Protein AF-A0A6G1E036-F1 (afdb_monomer_lite)

Radius of gyration: 40.84 Å; chains: 1; bounding box: 94×34×131 Å

Foldseek 3Di:
DVVVVVVVVVVVVVVVVVVVVVVVVVVVVVVVVVVVVVVVVVVVVVVVVVVVVVVVVVVVVVVVVVVVVVVVVVVVVVVVVVPPDDPPDDDDDDDDDDDDDDDDDDDDDDDPPPDPPPPDDDDDDDDDDDDDDPPPPDPDPDPPDDPDPPDDQDPVNVVVVVVVVVVVVVD

Organism: NCBI:txid110450

Sequence (171 aa):
MNERIEEQARAAALAAAAQQKKNETQAEVEKLKEQLNIQAAERESDKSKILQLEQQLENTREELRREFLSLMAQQKEASAQTVVETPMAMNNNVYDEPTAVNTPSLGEHVQQNLTESVLSTQNSQQSGRFTRSTANKSLFPNDKGNNAPGKFISTHTLRNNAASKKREMRN

pLDDT: mean 71.01, std 24.81, range [31.41, 98.62]

Secondary structure (DSSP, 8-state):
-HHHHHHHHHHHHHHHHHHHHHHHHHHHHHHHHHHHHHHHHHHHHHHHHHHHHHHHHHHHHHHHHHHHHHHHHHHHHHHHHTTS------------------------------------------------------SS---SS-----PPPPHHHHHHHHHHHHHHTT-

Structure (mmCIF, N/CA/C/O backbone):
data_AF-A0A6G1E036-F1
#
_entry.id   AF-A0A6G1E036-F1
#
loop_
_atom_site.group_PDB
_atom_site.id
_atom_site.type_symbol
_atom_site.label_atom_id
_atom_site.label_alt_id
_atom_site.label_comp_id
_atom_site.label_asym_id
_atom_site.label_entity_id
_atom_site.label_seq_id
_atom_site.pdbx_PDB_ins_code
_atom_site.Cartn_x
_atom_site.Cartn_y
_atom_site.Cartn_z
_atom_site.occupancy
_atom_site.B_iso_or_equiv
_atom_site.auth_seq_id
_atom_site.auth_comp_id
_atom_site.auth_asym_id
_atom_site.auth_atom_id
_atom_site.pdbx_PDB_model_num
ATOM 1 N N . MET A 1 1 ? 33.698 1.154 -51.771 1.00 62.69 1 MET A N 1
ATOM 2 C CA . MET A 1 1 ? 34.287 0.699 -50.487 1.00 62.69 1 MET A CA 1
ATOM 3 C C . MET A 1 1 ? 33.736 1.483 -49.293 1.00 62.69 1 MET A C 1
ATOM 5 O O . MET A 1 1 ? 33.492 0.856 -48.274 1.00 62.69 1 MET A O 1
ATOM 9 N N . ASN A 1 2 ? 33.458 2.789 -49.423 1.00 77.75 2 ASN A N 1
ATOM 10 C CA . ASN A 1 2 ? 32.968 3.631 -48.315 1.00 77.75 2 ASN A CA 1
ATOM 11 C C . ASN A 1 2 ? 31.544 3.312 -47.820 1.00 77.75 2 ASN A C 1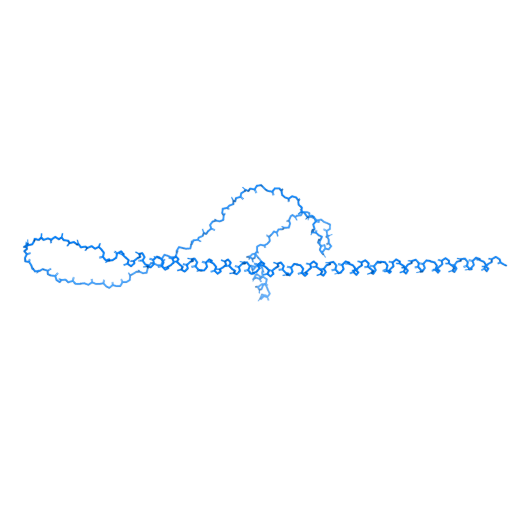
ATOM 13 O O . ASN A 1 2 ? 31.351 3.221 -46.614 1.00 77.75 2 ASN A O 1
ATOM 17 N N . GLU A 1 3 ? 30.573 3.053 -48.704 1.00 83.88 3 GLU A N 1
ATOM 18 C CA . GLU A 1 3 ? 29.178 2.781 -48.288 1.00 83.88 3 GLU A CA 1
ATOM 19 C C . GLU A 1 3 ? 29.052 1.594 -47.325 1.00 83.88 3 GLU A C 1
ATOM 21 O O . GLU A 1 3 ? 28.327 1.657 -46.338 1.00 83.88 3 GLU A O 1
ATOM 26 N N . ARG A 1 4 ? 29.827 0.528 -47.558 1.00 85.25 4 ARG A N 1
ATOM 27 C CA . ARG A 1 4 ? 29.801 -0.681 -46.721 1.00 85.25 4 ARG A CA 1
ATOM 28 C C . ARG A 1 4 ? 30.297 -0.415 -45.296 1.00 85.25 4 ARG A C 1
ATOM 30 O O . ARG A 1 4 ? 29.829 -1.050 -44.357 1.00 85.25 4 ARG A O 1
ATOM 37 N N . ILE A 1 5 ? 31.239 0.516 -45.143 1.00 89.38 5 ILE A N 1
ATOM 38 C CA . ILE A 1 5 ? 31.788 0.923 -43.844 1.00 89.38 5 ILE A CA 1
ATOM 39 C C . ILE A 1 5 ? 30.778 1.814 -43.111 1.00 89.38 5 ILE A C 1
ATOM 41 O O . ILE A 1 5 ? 30.543 1.624 -41.919 1.00 89.38 5 ILE A O 1
ATOM 45 N N . GLU A 1 6 ? 30.136 2.745 -43.819 1.00 87.44 6 GLU A N 1
ATOM 46 C CA . GLU A 1 6 ? 29.095 3.603 -43.245 1.00 87.44 6 GLU A CA 1
ATOM 47 C C . GLU A 1 6 ? 27.866 2.803 -42.795 1.00 87.44 6 GLU A C 1
ATOM 49 O O . GLU A 1 6 ? 27.329 3.039 -41.710 1.00 87.44 6 GLU A O 1
ATOM 54 N N . GLU A 1 7 ? 27.439 1.819 -43.584 1.00 89.94 7 GLU A N 1
ATOM 55 C CA . GLU A 1 7 ? 26.315 0.949 -43.240 1.00 89.94 7 GLU A CA 1
ATOM 56 C C . GLU A 1 7 ? 26.632 0.051 -42.035 1.00 89.94 7 GLU A C 1
ATOM 58 O O . GLU A 1 7 ? 25.815 -0.074 -41.120 1.00 89.94 7 GLU A O 1
ATOM 63 N N . GLN A 1 8 ? 27.857 -0.482 -41.957 1.00 91.00 8 GLN A N 1
ATOM 64 C CA . GLN A 1 8 ? 28.325 -1.230 -40.790 1.00 91.00 8 GLN A CA 1
ATOM 65 C C . GLN A 1 8 ? 28.363 -0.356 -39.525 1.00 91.00 8 GLN A C 1
ATOM 67 O O . GLN A 1 8 ? 27.952 -0.809 -38.454 1.00 91.00 8 GLN A O 1
ATOM 72 N N . ALA A 1 9 ? 28.800 0.903 -39.636 1.00 92.25 9 ALA A N 1
ATOM 73 C CA . ALA A 1 9 ? 28.814 1.840 -38.515 1.00 92.25 9 ALA A CA 1
ATOM 74 C C . ALA A 1 9 ? 27.394 2.166 -38.016 1.00 92.25 9 ALA A C 1
ATOM 76 O O . ALA A 1 9 ? 27.151 2.184 -36.807 1.00 92.25 9 ALA A O 1
ATOM 77 N N . ARG A 1 10 ? 26.428 2.357 -38.927 1.00 92.94 10 ARG A N 1
ATOM 78 C CA . ARG A 1 10 ? 25.015 2.574 -38.564 1.00 92.94 10 ARG A CA 1
ATOM 79 C C . ARG A 1 10 ? 24.396 1.347 -37.896 1.00 92.94 10 ARG A C 1
ATOM 81 O O . ARG A 1 10 ? 23.713 1.494 -36.884 1.00 92.94 10 ARG A O 1
ATOM 88 N N . ALA A 1 11 ? 24.658 0.148 -38.417 1.00 94.12 11 ALA A N 1
ATOM 89 C CA . ALA A 1 11 ? 24.176 -1.096 -37.819 1.00 94.12 11 ALA A CA 1
ATOM 90 C C . ALA A 1 11 ? 24.742 -1.304 -36.402 1.00 94.12 11 ALA A C 1
ATOM 92 O O . ALA A 1 11 ? 23.999 -1.656 -35.485 1.00 94.12 11 ALA A O 1
ATOM 93 N N . ALA A 1 12 ? 26.033 -1.017 -36.199 1.00 94.75 12 ALA A N 1
ATOM 94 C CA . ALA A 1 12 ? 26.668 -1.082 -34.885 1.00 94.75 12 ALA A CA 1
ATOM 95 C C . ALA A 1 12 ? 26.063 -0.067 -33.898 1.00 94.75 12 ALA A C 1
ATOM 97 O O . ALA A 1 12 ? 25.777 -0.423 -32.755 1.00 94.75 12 ALA A O 1
ATOM 98 N N . ALA A 1 13 ? 25.801 1.167 -34.342 1.00 94.88 13 ALA A N 1
ATOM 99 C CA . ALA A 1 13 ? 25.154 2.186 -33.515 1.00 94.88 13 ALA A CA 1
ATOM 100 C C . ALA A 1 13 ? 23.727 1.783 -33.106 1.00 94.88 13 ALA A C 1
ATOM 102 O O . ALA A 1 13 ? 23.348 1.943 -31.946 1.00 94.88 13 ALA A O 1
ATOM 103 N N . LEU A 1 14 ? 22.948 1.202 -34.026 1.00 96.25 14 LEU A N 1
ATOM 104 C CA . LEU A 1 14 ?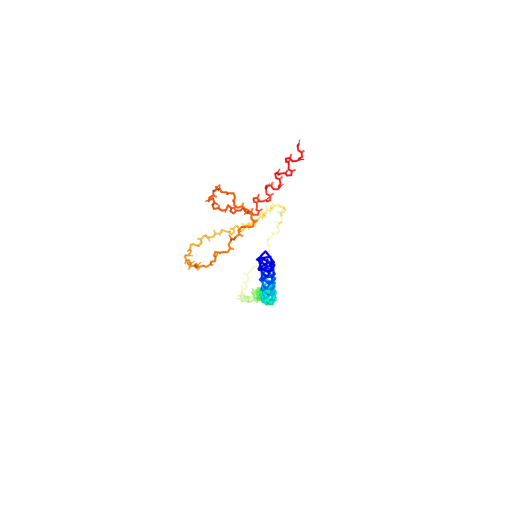 21.601 0.713 -33.729 1.00 96.25 14 LEU A CA 1
ATOM 105 C C . LEU A 1 14 ? 21.624 -0.450 -32.725 1.00 96.25 14 LEU A C 1
ATOM 107 O O . LEU A 1 14 ? 20.826 -0.469 -31.788 1.00 96.25 14 LEU A O 1
ATOM 111 N N . ALA A 1 15 ? 22.553 -1.396 -32.887 1.00 96.31 15 ALA A N 1
ATOM 112 C CA . ALA A 1 15 ? 22.726 -2.507 -31.954 1.00 96.31 15 ALA A CA 1
ATOM 113 C C . ALA A 1 15 ? 23.146 -2.020 -30.556 1.00 96.31 15 ALA A C 1
ATOM 115 O O . ALA A 1 15 ? 22.603 -2.487 -29.554 1.00 96.31 15 ALA A O 1
ATOM 116 N N . ALA A 1 16 ? 24.054 -1.042 -30.482 1.00 96.25 16 ALA A N 1
ATOM 117 C CA . ALA A 1 16 ? 24.461 -0.424 -29.224 1.00 96.25 16 ALA A CA 1
ATOM 118 C C . ALA A 1 16 ? 23.287 0.291 -28.535 1.00 96.25 16 ALA A C 1
ATOM 120 O O . ALA A 1 16 ? 23.066 0.082 -27.343 1.00 96.25 16 ALA A O 1
ATOM 121 N N . ALA A 1 17 ? 22.484 1.057 -29.281 1.00 96.19 17 ALA A N 1
ATOM 122 C CA . ALA A 1 17 ? 21.293 1.720 -28.749 1.00 96.19 17 ALA A CA 1
ATOM 123 C C . ALA A 1 17 ? 20.242 0.713 -28.243 1.00 96.19 17 ALA A C 1
ATOM 125 O O . ALA A 1 17 ? 19.658 0.901 -27.175 1.00 96.19 17 ALA A O 1
ATOM 126 N N . ALA A 1 18 ? 20.027 -0.389 -28.968 1.00 96.44 18 ALA A N 1
ATOM 127 C CA . ALA A 1 18 ? 19.127 -1.457 -28.536 1.00 96.44 18 ALA A CA 1
ATOM 128 C C . ALA A 1 18 ? 19.623 -2.141 -27.251 1.00 96.44 18 ALA A C 1
ATOM 130 O O . ALA A 1 18 ? 18.835 -2.387 -26.335 1.00 96.44 18 ALA A O 1
ATOM 131 N N . GLN A 1 19 ? 20.929 -2.406 -27.156 1.00 96.81 19 GLN A N 1
ATOM 132 C CA . GLN A 1 19 ? 21.539 -2.996 -25.967 1.00 96.81 19 GLN A CA 1
ATOM 133 C C . GLN A 1 19 ? 21.478 -2.047 -24.764 1.00 96.81 19 GLN A C 1
ATOM 135 O O . GLN A 1 19 ? 21.167 -2.485 -23.657 1.00 96.81 19 GLN A O 1
ATOM 140 N N . GLN A 1 20 ? 21.711 -0.750 -24.973 1.00 97.00 20 GLN A N 1
ATOM 141 C CA . GLN A 1 20 ? 21.561 0.263 -23.932 1.00 97.00 20 GLN A CA 1
ATOM 142 C C . GLN A 1 20 ? 20.125 0.291 -23.404 1.00 97.00 20 GLN A C 1
ATOM 144 O O . GLN A 1 20 ? 19.917 0.148 -22.201 1.00 97.00 20 GLN A O 1
ATOM 149 N N . LYS A 1 21 ? 19.132 0.375 -24.298 1.00 97.19 21 LYS A N 1
ATOM 150 C CA . LYS A 1 21 ? 17.716 0.367 -23.911 1.00 97.19 21 LYS A CA 1
ATOM 151 C C . LYS A 1 21 ? 17.346 -0.895 -23.131 1.00 97.19 21 LYS A C 1
ATOM 153 O O . LYS A 1 21 ? 16.615 -0.822 -22.147 1.00 97.19 21 LYS A O 1
ATOM 158 N N . LYS A 1 22 ? 17.865 -2.057 -23.539 1.00 97.19 22 LYS A N 1
ATOM 159 C CA . LYS A 1 22 ? 17.668 -3.317 -22.812 1.00 97.19 22 LYS A CA 1
ATOM 160 C C . LYS A 1 22 ? 18.229 -3.232 -21.390 1.00 97.19 22 LYS A C 1
ATOM 162 O O . LYS A 1 22 ? 17.525 -3.587 -20.447 1.00 97.19 22 LYS A O 1
ATOM 167 N N . ASN A 1 23 ? 19.451 -2.734 -21.225 1.00 97.75 23 ASN A N 1
ATOM 168 C CA . ASN A 1 23 ? 20.072 -2.581 -19.909 1.00 97.75 23 ASN A CA 1
ATOM 169 C C . ASN A 1 23 ? 19.288 -1.604 -19.017 1.00 97.75 23 ASN A C 1
ATOM 171 O O . ASN A 1 23 ? 19.065 -1.896 -17.846 1.00 97.75 23 ASN A O 1
ATOM 175 N N . GLU A 1 24 ? 18.819 -0.487 -19.574 1.00 97.75 24 GLU A N 1
ATOM 176 C CA . GLU A 1 24 ? 17.983 0.486 -18.859 1.00 97.75 24 GLU A CA 1
ATOM 177 C C . GLU A 1 24 ? 16.665 -0.144 -18.394 1.00 97.75 24 GLU A C 1
ATOM 179 O O . GLU A 1 24 ? 16.312 -0.047 -17.220 1.00 97.75 24 GLU A O 1
ATOM 184 N N . THR A 1 25 ? 15.975 -0.871 -19.281 1.00 97.56 25 THR A N 1
ATOM 185 C CA . THR A 1 25 ? 14.728 -1.563 -18.918 1.00 97.56 25 THR A CA 1
ATOM 186 C C . THR A 1 25 ? 14.951 -2.642 -17.858 1.00 97.56 25 THR A C 1
ATOM 188 O O . THR A 1 25 ? 14.125 -2.806 -16.963 1.00 97.56 25 THR A O 1
ATOM 191 N N . GLN A 1 26 ? 16.083 -3.350 -17.908 1.00 97.88 26 GLN A N 1
ATOM 192 C CA . GLN A 1 26 ? 16.443 -4.350 -16.905 1.00 97.88 26 GLN A CA 1
ATOM 193 C C . GLN A 1 26 ? 16.682 -3.701 -15.535 1.00 97.88 26 GLN A C 1
ATOM 195 O O . GLN A 1 26 ? 16.157 -4.183 -14.531 1.00 97.88 26 GLN A O 1
ATOM 200 N N . ALA A 1 27 ? 17.408 -2.581 -15.498 1.00 98.06 27 ALA A N 1
ATOM 201 C CA . ALA A 1 27 ? 17.650 -1.831 -14.269 1.00 98.06 27 ALA A CA 1
ATOM 202 C C . ALA A 1 27 ? 16.346 -1.282 -13.660 1.00 98.06 27 ALA A C 1
ATOM 204 O O . ALA A 1 27 ? 16.161 -1.317 -12.443 1.00 98.06 27 ALA A O 1
ATOM 205 N N . GLU A 1 28 ? 15.406 -0.814 -14.488 1.00 98.12 28 GLU A N 1
ATOM 206 C CA . GLU A 1 28 ? 14.095 -0.359 -14.015 1.00 98.12 28 GLU A CA 1
ATOM 207 C C . GLU A 1 28 ? 13.266 -1.507 -13.422 1.00 98.12 28 GLU A C 1
ATOM 209 O O . GLU A 1 28 ? 12.671 -1.352 -12.355 1.00 98.12 28 GLU A O 1
ATOM 214 N N . VAL A 1 29 ? 13.277 -2.684 -14.055 1.00 98.31 29 VAL A N 1
ATOM 215 C CA . VAL A 1 29 ? 12.609 -3.883 -13.523 1.00 98.31 29 VAL A CA 1
ATOM 216 C C . VAL A 1 29 ? 13.193 -4.290 -12.171 1.00 98.31 29 VAL A C 1
ATOM 218 O O . VAL A 1 29 ? 12.440 -4.632 -11.258 1.00 98.31 29 VAL A O 1
ATOM 221 N N . GLU A 1 30 ? 14.514 -4.252 -12.014 1.00 98.25 30 GLU A N 1
ATOM 222 C CA . GLU A 1 30 ? 15.173 -4.566 -10.741 1.00 98.25 30 GLU A CA 1
ATOM 223 C C . GLU A 1 30 ? 14.800 -3.561 -9.648 1.00 98.25 30 GLU A C 1
ATOM 225 O O . GLU A 1 30 ? 14.401 -3.964 -8.553 1.00 98.25 30 GLU A O 1
ATOM 230 N N . LYS A 1 31 ? 14.790 -2.267 -9.975 1.00 98.50 31 LYS A N 1
ATOM 231 C CA . LYS A 1 31 ? 14.341 -1.211 -9.063 1.00 98.50 31 LYS A CA 1
ATOM 232 C C . LYS A 1 31 ? 12.882 -1.390 -8.633 1.00 98.50 31 LYS A C 1
ATOM 234 O O . LYS A 1 31 ? 12.559 -1.218 -7.459 1.00 98.50 31 LYS A O 1
ATOM 239 N N . LEU A 1 32 ? 11.986 -1.734 -9.560 1.00 98.44 32 LEU A N 1
ATOM 240 C CA . LEU A 1 32 ? 10.574 -1.974 -9.243 1.00 98.44 32 LEU A CA 1
ATOM 241 C C . LEU A 1 32 ? 10.390 -3.207 -8.350 1.00 98.44 32 LEU A C 1
ATOM 243 O O . LEU A 1 32 ? 9.562 -3.182 -7.440 1.00 98.44 32 LEU A O 1
ATOM 247 N N . LYS A 1 33 ? 11.177 -4.268 -8.563 1.00 98.31 33 LYS A N 1
ATOM 248 C CA . LYS A 1 33 ? 11.181 -5.447 -7.682 1.00 98.31 33 LYS A CA 1
ATOM 249 C C . LYS A 1 33 ? 11.630 -5.095 -6.267 1.00 98.31 33 LYS A C 1
ATOM 251 O O . LYS A 1 33 ? 11.002 -5.537 -5.309 1.00 98.31 33 LYS A O 1
ATOM 256 N N . GLU A 1 34 ? 12.678 -4.287 -6.131 1.00 98.19 34 GLU A N 1
ATOM 257 C CA . GLU A 1 34 ? 13.150 -3.822 -4.826 1.00 98.19 34 GLU A CA 1
ATOM 258 C C . GLU A 1 34 ? 12.080 -2.991 -4.106 1.00 98.19 34 GLU A C 1
ATOM 260 O O . GLU A 1 34 ? 11.756 -3.272 -2.953 1.00 98.19 34 GLU A O 1
ATOM 265 N N . GLN A 1 35 ? 11.449 -2.039 -4.802 1.00 98.25 35 GLN A N 1
ATOM 266 C CA . GLN A 1 35 ? 10.349 -1.248 -4.240 1.00 98.25 35 GLN A CA 1
ATOM 267 C C . GLN A 1 35 ? 9.176 -2.119 -3.782 1.00 98.25 35 GLN A C 1
ATOM 269 O O . GLN A 1 35 ? 8.618 -1.885 -2.709 1.00 98.25 35 GLN A O 1
ATOM 274 N N . LEU A 1 36 ? 8.810 -3.135 -4.569 1.00 98.25 36 LEU A N 1
ATOM 275 C CA . LEU A 1 36 ? 7.739 -4.057 -4.206 1.00 98.25 36 LEU A CA 1
ATOM 276 C C . LEU A 1 36 ? 8.086 -4.856 -2.943 1.00 98.25 36 LEU A C 1
ATOM 278 O O . LEU A 1 36 ? 7.229 -5.023 -2.076 1.00 98.25 36 LEU A O 1
ATOM 282 N N . ASN A 1 37 ? 9.335 -5.307 -2.817 1.00 98.19 37 ASN A N 1
ATOM 283 C CA . ASN A 1 37 ? 9.808 -6.025 -1.635 1.00 98.19 37 ASN A CA 1
ATOM 284 C C . ASN A 1 37 ? 9.808 -5.13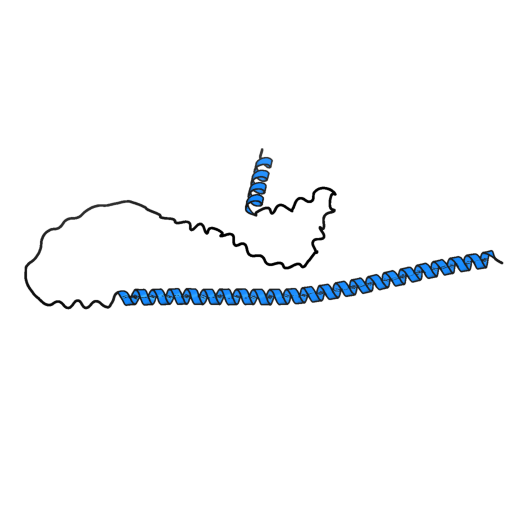9 -0.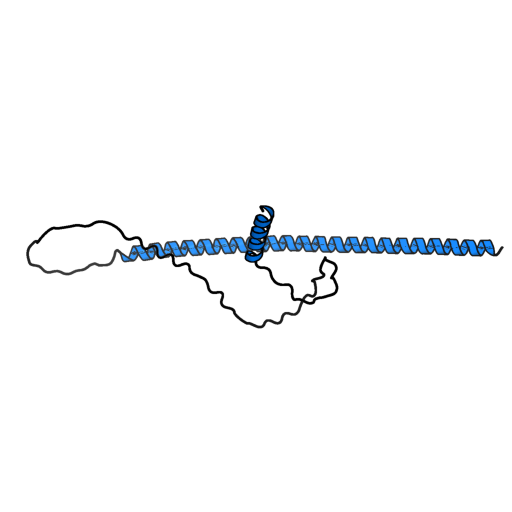385 1.00 98.19 37 ASN A C 1
ATOM 286 O O . ASN A 1 37 ? 9.330 -5.577 0.660 1.00 98.19 37 ASN A O 1
ATOM 290 N N . ILE A 1 38 ? 10.283 -3.894 -0.492 1.00 98.06 38 ILE A N 1
ATOM 291 C CA . ILE A 1 38 ? 10.244 -2.926 0.615 1.00 98.06 38 ILE A CA 1
ATOM 292 C C . ILE A 1 38 ? 8.795 -2.700 1.052 1.00 98.06 38 ILE A C 1
ATOM 294 O O . ILE A 1 38 ? 8.473 -2.849 2.228 1.00 98.06 38 ILE A O 1
ATOM 298 N N . GLN A 1 39 ? 7.893 -2.443 0.101 1.00 98.06 39 GLN A N 1
ATOM 299 C CA . GLN A 1 39 ? 6.482 -2.221 0.409 1.00 98.06 39 GLN A CA 1
ATOM 300 C C . GLN A 1 39 ? 5.815 -3.460 1.031 1.00 98.06 39 GLN A C 1
ATOM 302 O O . GLN A 1 39 ? 4.935 -3.334 1.881 1.00 98.06 39 GLN A O 1
ATOM 307 N N . ALA A 1 40 ? 6.198 -4.668 0.612 1.00 98.00 40 ALA A N 1
ATOM 308 C CA . ALA A 1 40 ? 5.701 -5.900 1.216 1.00 98.00 40 ALA A CA 1
ATOM 309 C C . ALA A 1 40 ? 6.166 -6.047 2.674 1.00 98.00 40 ALA A C 1
ATOM 311 O O . ALA A 1 40 ? 5.352 -6.389 3.531 1.00 98.00 40 ALA A O 1
ATOM 312 N N . ALA A 1 41 ? 7.434 -5.738 2.961 1.00 97.56 41 ALA A N 1
ATOM 313 C CA . ALA A 1 41 ? 7.980 -5.768 4.316 1.00 97.56 41 ALA A CA 1
ATOM 314 C C . ALA A 1 41 ? 7.319 -4.724 5.233 1.00 97.56 41 ALA A C 1
ATOM 316 O O . ALA A 1 41 ? 6.936 -5.049 6.356 1.00 97.56 41 ALA A O 1
ATOM 317 N N . GLU A 1 42 ? 7.115 -3.497 4.742 1.00 97.69 42 GLU A N 1
ATOM 318 C CA . GLU A 1 42 ? 6.403 -2.441 5.475 1.00 97.69 42 GLU A CA 1
ATOM 319 C C . GLU A 1 42 ? 4.965 -2.856 5.802 1.00 97.69 42 GLU A C 1
ATOM 321 O O . GLU A 1 42 ? 4.551 -2.780 6.957 1.00 97.69 42 GLU A O 1
ATOM 326 N N . ARG A 1 43 ? 4.222 -3.395 4.822 1.00 97.56 43 ARG A N 1
ATOM 327 C CA . ARG A 1 43 ? 2.857 -3.891 5.063 1.00 97.56 43 ARG A CA 1
ATOM 328 C C . ARG A 1 43 ? 2.812 -4.994 6.115 1.00 97.56 43 ARG A C 1
ATOM 330 O O . ARG A 1 43 ? 1.848 -5.061 6.870 1.00 97.56 43 ARG A O 1
ATOM 337 N N . GLU A 1 44 ? 3.799 -5.883 6.145 1.00 97.69 44 GLU A N 1
ATOM 338 C CA . GLU A 1 44 ? 3.835 -6.961 7.134 1.00 97.69 44 GLU A CA 1
ATOM 339 C C . GLU A 1 44 ? 4.126 -6.427 8.543 1.00 97.69 44 GLU A C 1
ATOM 341 O O . GLU A 1 44 ? 3.457 -6.810 9.505 1.00 97.69 44 GLU A O 1
ATOM 346 N N . SER A 1 45 ? 5.042 -5.462 8.653 1.00 97.94 45 SER A N 1
ATOM 347 C CA . SER A 1 45 ? 5.284 -4.723 9.895 1.00 97.94 45 SER A CA 1
ATOM 348 C C . SER A 1 45 ? 4.017 -4.010 10.385 1.00 97.94 45 SER A C 1
ATOM 350 O O . SER A 1 45 ? 3.653 -4.124 11.558 1.00 97.94 45 SER A O 1
ATOM 352 N N . ASP A 1 46 ? 3.299 -3.330 9.489 1.00 98.19 46 ASP A N 1
ATOM 353 C CA . ASP A 1 46 ? 2.060 -2.623 9.820 1.00 98.19 46 ASP A CA 1
ATOM 354 C C . ASP A 1 46 ? 0.965 -3.578 10.305 1.00 98.19 46 ASP A C 1
ATOM 356 O O . ASP A 1 46 ? 0.319 -3.301 11.316 1.00 98.19 46 ASP A O 1
ATOM 360 N N . LYS A 1 47 ? 0.785 -4.736 9.653 1.00 98.31 47 LYS A N 1
ATOM 361 C CA . LYS A 1 47 ? -0.153 -5.770 10.126 1.00 98.31 47 LYS A CA 1
ATOM 362 C C . LYS A 1 47 ? 0.185 -6.226 11.539 1.00 98.31 47 LYS A C 1
ATOM 364 O O . LYS A 1 47 ? -0.702 -6.285 12.387 1.00 98.31 47 LYS A O 1
ATOM 369 N N . SER A 1 48 ? 1.460 -6.517 11.810 1.00 97.56 48 SER A N 1
ATOM 370 C CA . SER A 1 48 ? 1.889 -6.915 13.152 1.00 97.56 48 SER A CA 1
ATOM 371 C C . SER A 1 48 ? 1.616 -5.813 14.176 1.00 97.56 48 SER A C 1
ATOM 373 O O . SER A 1 48 ? 1.227 -6.111 15.307 1.00 97.56 48 SER A O 1
ATOM 375 N N . LYS A 1 49 ? 1.799 -4.542 13.799 1.00 98.50 49 LYS A N 1
ATOM 376 C CA . LYS A 1 49 ? 1.527 -3.415 14.690 1.00 98.50 49 LYS A CA 1
ATOM 377 C C . LYS A 1 49 ? 0.035 -3.243 14.963 1.00 98.50 49 LYS A C 1
ATOM 379 O O . LYS A 1 49 ? -0.333 -2.980 16.105 1.00 98.50 49 LYS A O 1
A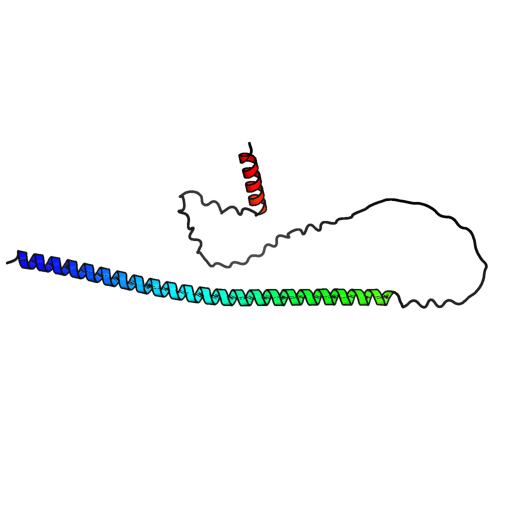TOM 384 N N . ILE A 1 50 ? -0.806 -3.420 13.946 1.00 98.50 50 ILE A N 1
ATOM 385 C CA . ILE A 1 50 ? -2.265 -3.376 14.078 1.00 98.50 50 ILE A CA 1
ATOM 386 C C . ILE A 1 50 ? -2.737 -4.458 15.049 1.00 98.50 50 ILE A C 1
ATOM 388 O O . ILE A 1 50 ? -3.418 -4.127 16.014 1.00 98.50 50 ILE A O 1
ATOM 392 N N . LEU A 1 51 ? -2.290 -5.706 14.878 1.00 98.44 51 LEU A N 1
ATOM 393 C CA . LEU A 1 51 ? -2.648 -6.803 15.786 1.00 98.44 51 LEU A CA 1
ATOM 394 C C . LEU A 1 51 ? -2.244 -6.512 17.239 1.00 98.44 51 LEU A C 1
ATOM 396 O O . LEU A 1 51 ? -3.005 -6.778 18.169 1.00 98.44 51 LEU A O 1
ATOM 400 N N . GLN A 1 52 ? -1.064 -5.920 17.449 1.00 98.44 52 GLN A N 1
ATOM 401 C CA . GLN A 1 52 ? -0.623 -5.517 18.785 1.00 9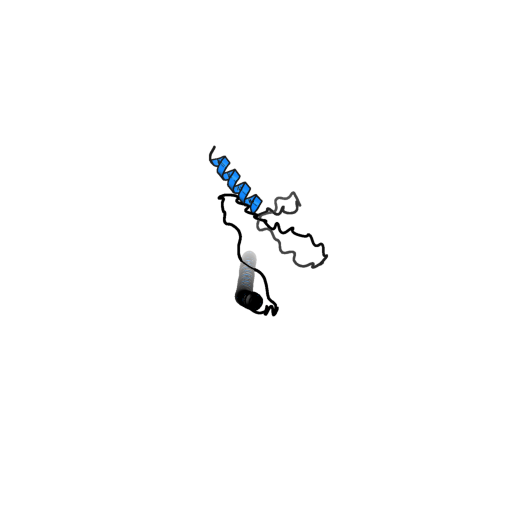8.44 52 GLN A CA 1
ATOM 402 C C . GLN A 1 52 ? -1.544 -4.448 19.393 1.00 98.44 52 GLN A C 1
ATOM 404 O O . GLN A 1 52 ? -1.877 -4.523 20.576 1.00 98.44 52 GLN A O 1
ATOM 409 N N . LEU A 1 53 ? -1.945 -3.447 18.606 1.00 98.56 53 LEU A N 1
ATOM 410 C CA . LEU A 1 53 ? -2.840 -2.382 19.065 1.00 98.56 53 LEU A CA 1
ATOM 411 C C . LEU A 1 53 ? -4.248 -2.909 19.361 1.00 98.56 53 LEU A C 1
ATOM 413 O O . LEU A 1 53 ? -4.833 -2.527 20.369 1.00 98.56 53 LEU A O 1
ATOM 417 N N . GLU A 1 54 ? -4.772 -3.812 18.534 1.00 98.31 54 GLU A N 1
ATOM 418 C CA . GLU A 1 54 ? -6.059 -4.474 18.771 1.00 98.31 54 GLU A CA 1
ATOM 419 C C . GLU A 1 54 ? -6.048 -5.258 20.087 1.00 98.31 54 GLU A C 1
ATOM 421 O O . GLU A 1 54 ? -6.969 -5.129 20.893 1.00 98.31 54 GLU A O 1
ATOM 426 N N . GLN A 1 55 ? -4.970 -5.999 20.359 1.00 98.62 55 GLN A N 1
ATOM 427 C CA . GLN A 1 55 ? -4.817 -6.716 21.622 1.00 98.62 55 GLN A CA 1
ATOM 428 C C . GLN A 1 55 ? -4.742 -5.766 22.825 1.00 98.62 55 GLN A C 1
ATOM 430 O O . GLN A 1 55 ? -5.343 -6.036 23.864 1.00 98.62 55 GLN A O 1
ATOM 435 N N . GLN A 1 56 ? -4.020 -4.649 22.702 1.00 98.56 56 GLN A N 1
ATOM 436 C CA . GLN A 1 56 ? -3.960 -3.639 23.761 1.00 98.56 56 GLN A CA 1
ATOM 437 C C . GLN A 1 56 ? -5.337 -3.036 24.044 1.00 98.56 56 GLN A C 1
ATOM 439 O O . GLN A 1 56 ? -5.717 -2.927 25.207 1.00 98.56 56 GLN A O 1
ATOM 444 N N . LEU A 1 57 ? -6.101 -2.705 23.000 1.00 98.50 57 LEU A N 1
ATOM 445 C CA . LEU A 1 57 ? -7.456 -2.176 23.145 1.00 98.50 57 LEU A CA 1
ATOM 446 C C . LEU A 1 57 ? -8.391 -3.169 23.838 1.00 98.50 57 LEU A C 1
ATOM 448 O O . LEU A 1 57 ? -9.144 -2.767 24.724 1.00 98.50 57 LEU A O 1
ATOM 452 N N . GLU A 1 58 ? -8.328 -4.452 23.479 1.00 98.38 58 GLU A N 1
ATOM 453 C CA . GLU A 1 58 ? -9.165 -5.471 24.119 1.00 98.38 58 GLU A CA 1
ATOM 454 C C . GLU A 1 58 ? -8.780 -5.675 25.591 1.00 98.38 58 GLU A C 1
ATOM 456 O O . GLU A 1 58 ? -9.653 -5.747 26.455 1.00 98.38 58 GLU A O 1
ATOM 461 N N . ASN A 1 59 ? -7.482 -5.657 25.910 1.00 98.44 59 ASN A N 1
ATOM 462 C CA . ASN A 1 59 ? -7.017 -5.723 27.295 1.00 98.44 59 ASN A CA 1
ATOM 463 C C . ASN A 1 59 ? -7.521 -4.533 28.123 1.00 98.44 59 ASN A C 1
ATOM 465 O O . ASN A 1 59 ? -8.073 -4.737 29.203 1.00 98.44 59 ASN A O 1
ATOM 469 N N . THR A 1 60 ? -7.387 -3.305 27.611 1.00 98.25 60 THR A N 1
ATOM 470 C CA . THR A 1 60 ? -7.884 -2.098 28.292 1.00 98.25 60 THR A CA 1
ATOM 471 C C . THR A 1 60 ? -9.402 -2.134 28.463 1.00 98.25 60 THR A C 1
ATOM 473 O O . THR A 1 60 ? -9.923 -1.740 29.505 1.00 98.25 60 THR A O 1
ATOM 476 N N . ARG A 1 61 ? -10.133 -2.641 27.466 1.00 98.44 61 ARG A N 1
ATOM 477 C CA . ARG A 1 61 ? -11.587 -2.804 27.547 1.00 98.44 61 ARG A CA 1
ATOM 478 C C . ARG A 1 61 ? -11.988 -3.783 28.649 1.00 98.44 61 ARG A C 1
ATOM 480 O O . ARG A 1 61 ? -12.924 -3.500 29.396 1.00 98.44 61 ARG A O 1
ATOM 487 N N . GLU A 1 62 ? -11.300 -4.915 28.755 1.00 98.25 62 GLU A N 1
ATOM 488 C CA . GLU A 1 62 ? -11.604 -5.930 29.765 1.00 98.25 62 GLU A CA 1
ATOM 489 C C . GLU A 1 62 ? -11.166 -5.502 31.173 1.00 98.25 62 GLU A C 1
ATOM 491 O O . GLU A 1 62 ? -11.793 -5.871 32.166 1.00 98.25 62 GLU A O 1
ATOM 496 N N . GLU A 1 63 ? -10.112 -4.696 31.284 1.00 98.19 63 GLU A N 1
ATOM 497 C CA . GLU A 1 63 ? -9.718 -4.056 32.540 1.00 98.19 63 GLU A CA 1
ATOM 498 C C . GLU A 1 63 ? -10.787 -3.067 33.016 1.00 98.19 63 GLU A C 1
ATOM 500 O O . GLU A 1 63 ? -11.309 -3.221 34.120 1.00 98.19 63 GLU A O 1
ATOM 505 N N . LEU A 1 64 ? -11.241 -2.161 32.143 1.00 98.44 64 LEU A N 1
ATOM 506 C CA . LEU A 1 64 ? -12.324 -1.226 32.460 1.00 98.44 64 LEU A CA 1
ATOM 507 C C . LEU A 1 64 ? -13.623 -1.954 32.840 1.00 98.44 64 LEU A C 1
ATOM 509 O O . LEU A 1 64 ? -14.334 -1.547 33.760 1.00 98.44 64 LEU A O 1
ATOM 513 N N . ARG A 1 65 ? -13.941 -3.060 32.155 1.00 98.31 65 ARG A N 1
ATOM 514 C CA . ARG A 1 65 ? -15.101 -3.895 32.487 1.00 98.31 65 ARG A CA 1
ATOM 515 C C . ARG A 1 65 ? -14.991 -4.474 33.897 1.00 98.31 65 ARG A C 1
ATOM 517 O O . ARG A 1 65 ? -15.980 -4.468 34.633 1.00 98.31 65 ARG A O 1
ATOM 524 N N . ARG A 1 66 ? -13.812 -4.977 34.269 1.00 98.00 66 ARG A N 1
ATOM 525 C CA . ARG A 1 66 ? -13.543 -5.518 35.607 1.00 98.00 66 ARG A CA 1
ATOM 526 C C . ARG A 1 66 ? -13.628 -4.439 36.680 1.00 98.00 66 ARG A C 1
ATOM 528 O O . ARG A 1 66 ? -14.281 -4.670 37.695 1.00 98.00 66 ARG A O 1
ATOM 535 N N . GLU A 1 67 ? -13.049 -3.266 36.443 1.00 97.62 67 GLU A N 1
ATOM 536 C CA . GLU A 1 67 ? -13.146 -2.125 37.361 1.00 97.62 67 GLU A CA 1
ATOM 537 C C . GLU A 1 67 ? -14.598 -1.699 37.581 1.00 97.62 67 GLU A C 1
ATOM 539 O O . GLU A 1 67 ? -15.037 -1.550 38.721 1.00 97.62 67 GLU A O 1
ATOM 544 N N . PHE A 1 68 ? -15.376 -1.588 36.503 1.00 97.75 68 PHE A N 1
ATOM 545 C CA . PHE A 1 68 ? -16.788 -1.228 36.589 1.00 97.75 68 PHE A CA 1
ATOM 546 C C . PHE A 1 68 ? -17.602 -2.252 37.394 1.00 97.75 68 PHE A C 1
ATOM 548 O O . PHE A 1 68 ? -18.399 -1.883 38.257 1.00 97.75 68 PHE A O 1
ATOM 555 N N . LEU A 1 69 ? -17.386 -3.548 37.151 1.00 97.44 69 LEU A N 1
ATOM 556 C CA . LEU A 1 69 ? -18.041 -4.616 37.914 1.00 97.44 69 LEU A CA 1
ATOM 557 C C . LEU A 1 69 ? -17.647 -4.587 39.397 1.00 97.44 69 LEU A C 1
ATOM 559 O O . LEU A 1 69 ? -18.515 -4.752 40.254 1.00 97.44 69 LEU A O 1
ATOM 563 N N . SER A 1 70 ? -16.368 -4.343 39.697 1.00 96.81 70 SER A N 1
ATOM 564 C CA . SER A 1 70 ? -15.862 -4.204 41.067 1.00 96.81 70 SER A CA 1
ATOM 565 C C . SER A 1 70 ? -16.521 -3.028 41.794 1.00 96.81 70 SER A C 1
ATOM 567 O O . SER A 1 70 ? -17.022 -3.186 42.907 1.00 96.81 70 SER A O 1
ATOM 569 N N . LEU A 1 71 ? -16.628 -1.872 41.131 1.00 96.81 71 LEU A N 1
ATOM 570 C CA . LEU A 1 71 ? -17.290 -0.686 41.677 1.00 96.81 71 LEU A CA 1
ATOM 571 C C . LEU A 1 71 ? -18.774 -0.946 41.983 1.00 96.81 71 LEU A C 1
ATOM 573 O O . LEU A 1 71 ? -19.265 -0.592 43.055 1.00 96.81 71 LEU A O 1
ATOM 577 N N . MET A 1 72 ? -19.484 -1.620 41.074 1.00 94.62 72 MET A N 1
ATOM 578 C CA . MET A 1 72 ? -20.885 -2.004 41.279 1.00 94.62 72 MET A CA 1
ATOM 579 C C . MET A 1 72 ? -21.061 -2.987 42.446 1.00 94.62 72 MET A C 1
ATOM 581 O O . MET A 1 72 ? -22.072 -2.927 43.149 1.00 94.62 72 MET A O 1
ATOM 585 N N . ALA A 1 73 ? -20.107 -3.898 42.655 1.00 94.00 73 ALA A N 1
ATOM 586 C CA . ALA A 1 73 ? -20.121 -4.815 43.792 1.00 94.00 73 ALA A CA 1
ATOM 587 C C . ALA A 1 73 ? -19.904 -4.064 45.117 1.00 94.00 73 ALA A C 1
ATOM 589 O O . ALA A 1 73 ? -20.708 -4.217 46.036 1.00 94.00 73 ALA A O 1
ATOM 590 N N . GLN A 1 74 ? -18.910 -3.171 45.176 1.00 93.06 74 GLN A N 1
ATOM 591 C CA . GLN A 1 74 ? -18.647 -2.335 46.354 1.00 93.06 74 GLN A CA 1
ATOM 592 C C . GLN A 1 74 ? -19.849 -1.455 46.724 1.00 93.06 74 GLN A C 1
ATOM 594 O O . GLN A 1 74 ? -20.213 -1.363 47.895 1.00 93.06 74 GLN A O 1
ATOM 599 N N . GLN A 1 75 ? -20.515 -0.843 45.737 1.00 88.81 75 GLN A N 1
ATOM 600 C CA . GLN A 1 75 ? -21.695 -0.015 45.995 1.00 88.81 75 GLN A CA 1
ATOM 601 C C . GLN A 1 75 ? -22.847 -0.828 46.604 1.00 88.81 75 GLN A C 1
ATOM 603 O O . GLN A 1 75 ? -23.537 -0.343 47.504 1.00 88.81 75 GLN A O 1
ATOM 608 N N . LYS A 1 76 ? -23.060 -2.069 46.147 1.00 84.25 76 LYS A N 1
ATOM 609 C CA . LYS A 1 76 ? -24.082 -2.958 46.721 1.00 84.25 76 LYS A CA 1
ATOM 610 C C . LYS A 1 76 ? -23.783 -3.308 48.177 1.00 84.25 76 LYS A C 1
ATOM 612 O O . LYS A 1 76 ? -24.699 -3.278 48.992 1.00 84.25 76 LYS A O 1
ATOM 617 N N . GLU A 1 77 ? -22.528 -3.598 48.509 1.00 77.00 77 GLU A N 1
ATOM 618 C CA . GLU A 1 77 ? -22.121 -3.911 49.885 1.00 77.00 77 GLU A CA 1
ATOM 619 C C . GLU A 1 77 ? -22.261 -2.699 50.818 1.00 77.00 77 GLU A C 1
ATOM 621 O O . GLU A 1 77 ? -22.827 -2.823 51.905 1.00 77.00 77 GLU A O 1
ATOM 626 N N . ALA A 1 78 ? -21.859 -1.506 50.366 1.00 67.38 78 ALA A N 1
ATOM 627 C CA . ALA A 1 78 ? -22.015 -0.266 51.132 1.00 67.38 78 ALA A CA 1
ATOM 628 C C . ALA A 1 78 ? -23.492 0.093 51.396 1.00 67.38 78 ALA A C 1
ATOM 630 O O . ALA A 1 78 ? -23.836 0.587 52.470 1.00 67.38 78 ALA A O 1
ATOM 631 N N . SER A 1 79 ? -24.376 -0.201 50.436 1.00 65.81 79 SER A N 1
ATOM 632 C CA . SER A 1 79 ? -25.825 0.020 50.565 1.00 65.81 79 SER A CA 1
ATOM 633 C C . SER A 1 79 ? -26.504 -1.006 51.483 1.00 65.81 79 SER A C 1
ATOM 635 O O . SER A 1 79 ? -27.550 -0.724 52.061 1.00 65.81 79 SER A O 1
ATOM 637 N N . ALA A 1 80 ? -25.929 -2.206 51.623 1.00 58.84 80 ALA A N 1
ATOM 638 C CA . ALA A 1 80 ? -26.451 -3.253 52.500 1.00 58.84 80 ALA A CA 1
ATOM 639 C C . ALA A 1 80 ? -26.082 -3.026 53.980 1.00 58.84 80 ALA A C 1
ATOM 641 O O . ALA A 1 80 ? -26.838 -3.422 54.865 1.00 58.84 80 ALA A O 1
ATOM 642 N N . GLN A 1 81 ? -24.959 -2.356 54.265 1.00 54.72 81 GLN A N 1
ATOM 643 C CA . GLN A 1 81 ? -24.522 -2.059 55.638 1.00 54.72 81 GLN A CA 1
ATOM 644 C C . GLN A 1 81 ? -25.300 -0.912 56.308 1.00 54.72 81 GLN A C 1
ATOM 646 O O . GLN A 1 81 ? -25.322 -0.825 57.532 1.00 54.72 81 GLN A O 1
ATOM 651 N N . THR A 1 82 ? -26.002 -0.062 55.551 1.00 45.34 82 THR A N 1
ATOM 652 C CA . THR A 1 82 ? -26.724 1.103 56.103 1.00 45.34 82 THR A CA 1
ATOM 653 C C . THR A 1 82 ? -28.074 0.767 56.758 1.00 45.34 82 THR A C 1
ATOM 655 O O . THR A 1 82 ? -28.719 1.659 57.299 1.00 45.34 82 THR A O 1
ATOM 658 N N . VAL A 1 83 ? -28.518 -0.498 56.736 1.00 49.38 83 VAL A N 1
ATOM 659 C CA . VAL A 1 83 ? -29.848 -0.912 57.240 1.00 49.38 83 VAL A CA 1
ATOM 660 C C . VAL A 1 83 ? -29.785 -1.608 58.617 1.00 49.38 83 VAL A C 1
ATOM 662 O O . VAL A 1 83 ? -30.828 -1.911 59.184 1.00 49.38 83 VAL A O 1
ATOM 665 N N . VAL A 1 84 ? -28.605 -1.862 59.205 1.00 47.94 84 VAL A N 1
ATOM 666 C CA . VAL A 1 84 ? -28.514 -2.727 60.412 1.00 47.94 84 VAL A CA 1
ATOM 667 C C . VAL A 1 84 ? -28.105 -2.012 61.709 1.00 47.94 84 VAL A C 1
ATOM 669 O O . VAL A 1 84 ? -28.307 -2.567 62.785 1.00 47.94 84 VAL A O 1
ATOM 672 N N . GLU A 1 85 ? -27.647 -0.760 61.690 1.00 44.19 85 GLU A N 1
ATOM 673 C CA . GLU A 1 85 ? -27.238 -0.081 62.932 1.00 44.19 85 GLU A CA 1
ATOM 674 C C . GLU A 1 85 ? -28.158 1.086 63.301 1.00 44.19 85 GLU A C 1
ATOM 676 O O . GLU A 1 85 ? -27.880 2.258 63.061 1.00 44.19 85 GLU A O 1
ATOM 681 N N . THR A 1 86 ? -29.279 0.769 63.948 1.00 41.31 86 THR A N 1
ATOM 682 C CA . THR A 1 86 ? -29.920 1.715 64.873 1.00 41.31 86 THR A CA 1
ATOM 683 C C . THR A 1 86 ? -30.516 0.968 66.072 1.00 41.31 86 THR A C 1
ATOM 685 O O . THR A 1 86 ? -31.698 0.627 66.063 1.00 41.31 86 THR A O 1
ATOM 688 N N . PRO A 1 87 ? -29.747 0.697 67.143 1.00 42.75 87 PRO A N 1
ATOM 689 C CA . PRO A 1 87 ? -30.334 0.340 68.425 1.00 42.75 87 PRO A CA 1
ATOM 690 C C . PRO A 1 87 ? -30.811 1.628 69.111 1.00 42.75 87 PRO A C 1
ATOM 692 O O . PRO A 1 87 ? -30.070 2.266 69.857 1.00 42.75 87 PRO A O 1
ATOM 695 N N . MET A 1 88 ? -32.058 2.034 68.859 1.00 35.91 88 MET A N 1
ATOM 696 C CA . MET A 1 88 ? -32.721 3.039 69.696 1.00 35.91 88 MET A CA 1
ATOM 697 C C . MET A 1 88 ? -33.092 2.386 71.028 1.00 35.91 88 MET A C 1
ATOM 699 O O . MET A 1 88 ? -34.172 1.827 71.202 1.00 35.91 88 MET A O 1
ATOM 703 N N . ALA A 1 89 ? -32.165 2.459 71.978 1.00 44.47 89 ALA A N 1
ATOM 704 C CA . ALA A 1 89 ? -32.494 2.365 73.385 1.00 44.47 89 ALA A CA 1
ATOM 705 C C . ALA A 1 89 ? -33.259 3.634 73.785 1.00 44.47 89 ALA A C 1
ATOM 707 O O . ALA A 1 89 ? -32.661 4.701 73.873 1.00 44.47 89 ALA A O 1
ATOM 708 N N . MET A 1 90 ? -34.555 3.520 74.075 1.00 33.50 90 MET A N 1
ATOM 709 C CA . MET A 1 90 ? -35.201 4.382 75.066 1.00 33.50 90 MET A CA 1
ATOM 710 C C . MET A 1 90 ? -36.221 3.584 75.870 1.00 33.50 90 MET A C 1
ATOM 712 O O . MET A 1 90 ? -37.213 3.073 75.362 1.00 33.50 90 MET A O 1
ATOM 716 N N . ASN A 1 91 ? -35.909 3.481 77.155 1.00 37.56 91 ASN A N 1
ATOM 717 C CA . ASN A 1 91 ? -36.784 3.022 78.211 1.00 37.56 91 ASN A CA 1
ATOM 718 C C . ASN A 1 91 ? -37.683 4.193 78.646 1.00 37.56 91 ASN A C 1
ATOM 720 O O . ASN A 1 91 ? -37.161 5.290 78.850 1.00 37.56 91 ASN A O 1
ATOM 724 N N . ASN A 1 92 ? -38.987 3.928 78.795 1.00 35.56 92 ASN A N 1
ATOM 725 C CA . ASN A 1 92 ? -39.950 4.487 79.766 1.00 35.56 92 ASN A CA 1
ATOM 726 C C . ASN A 1 92 ? -41.343 4.755 79.159 1.00 35.56 92 ASN A C 1
ATOM 728 O O . ASN A 1 92 ? -41.605 5.798 78.578 1.00 35.56 92 ASN A O 1
ATOM 732 N N . ASN A 1 93 ? -42.228 3.776 79.361 1.00 34.66 93 ASN A N 1
ATOM 733 C CA . ASN A 1 93 ? -43.505 3.870 80.080 1.00 34.66 93 ASN A CA 1
ATOM 734 C C . ASN A 1 93 ? -44.515 5.030 79.832 1.00 34.66 93 ASN A C 1
ATOM 736 O O . ASN A 1 93 ? -44.243 6.194 80.104 1.00 34.66 93 ASN A O 1
ATOM 740 N N . VAL A 1 94 ? -45.757 4.567 79.579 1.00 37.38 94 VAL A N 1
ATOM 741 C CA . VAL A 1 94 ? -47.122 5.097 79.857 1.00 37.38 94 VAL A CA 1
ATOM 742 C C . VAL A 1 94 ? -47.749 6.154 78.920 1.00 37.38 94 VAL A C 1
ATOM 744 O O . VAL A 1 94 ? -47.457 7.337 79.038 1.00 37.38 94 VAL A O 1
ATOM 747 N N . TYR A 1 95 ? -48.673 5.764 78.022 1.00 34.81 95 TYR A N 1
ATOM 748 C CA . TYR A 1 95 ? -50.139 5.638 78.239 1.00 34.81 95 TYR A CA 1
ATOM 749 C C . TYR A 1 95 ? -50.892 5.279 76.923 1.00 34.81 95 TYR A C 1
ATOM 751 O O . TYR A 1 95 ? -50.624 5.857 75.875 1.00 34.81 95 TYR A O 1
ATOM 759 N N . ASP A 1 96 ? -51.793 4.294 77.048 1.00 32.09 96 ASP A N 1
ATOM 760 C CA . ASP A 1 96 ? -52.980 3.842 76.280 1.00 32.09 96 ASP A CA 1
ATOM 761 C C . ASP A 1 96 ? -53.283 4.271 74.815 1.00 32.09 96 ASP A C 1
ATOM 763 O O . ASP A 1 96 ? -53.571 5.426 74.526 1.00 32.09 96 ASP A O 1
ATOM 767 N N . GLU A 1 97 ? -53.277 3.249 73.935 1.00 32.97 97 GLU A N 1
ATOM 768 C CA . GLU A 1 97 ? -54.290 2.744 72.956 1.00 32.97 97 GLU A CA 1
ATOM 769 C C . GLU A 1 97 ? -55.404 3.642 72.314 1.00 32.97 97 GLU A C 1
ATOM 771 O O . GLU A 1 97 ? -55.727 4.721 72.794 1.00 32.97 97 GLU A O 1
ATOM 776 N N . PRO A 1 98 ? -56.032 3.233 71.178 1.00 45.59 98 PRO A N 1
ATOM 777 C CA . PRO A 1 98 ? -55.726 3.758 69.846 1.00 45.59 98 PRO A CA 1
ATOM 778 C C . PRO A 1 98 ? -56.926 4.464 69.170 1.00 45.59 98 PRO A C 1
ATOM 780 O O . PRO A 1 98 ? -58.088 4.186 69.458 1.00 45.59 98 PRO A O 1
ATOM 783 N N . THR A 1 99 ? -56.676 5.353 68.199 1.00 31.81 99 THR A N 1
ATOM 784 C CA . THR A 1 99 ? -57.745 6.024 67.426 1.00 31.81 99 THR A CA 1
ATOM 785 C C . THR A 1 99 ? -57.560 5.901 65.905 1.00 31.81 99 THR A C 1
ATOM 787 O O . THR A 1 99 ? -56.563 6.347 65.350 1.00 31.81 99 THR A O 1
ATOM 790 N N . ALA A 1 100 ? -58.596 5.320 65.285 1.00 34.62 100 ALA A N 1
ATOM 791 C CA . ALA A 1 100 ? -59.202 5.545 63.960 1.00 34.62 100 ALA A CA 1
ATOM 792 C C . ALA A 1 100 ? -58.417 5.366 62.632 1.00 34.62 100 ALA A C 1
ATOM 794 O O . ALA A 1 100 ? -57.702 6.233 62.145 1.00 34.62 100 ALA A O 1
ATOM 795 N N . VAL A 1 101 ? -58.752 4.248 61.978 1.00 40.44 101 VAL A N 1
ATOM 796 C CA . VAL A 1 101 ? -59.139 4.037 60.561 1.00 40.44 101 VAL A CA 1
ATOM 797 C C . VAL A 1 101 ? -59.514 5.302 59.739 1.00 40.44 101 VAL A C 1
ATOM 799 O O . VAL A 1 101 ? -60.404 6.031 60.166 1.00 40.44 101 VAL A O 1
ATOM 802 N N . ASN A 1 102 ? -58.950 5.506 58.525 1.00 31.41 102 ASN A N 1
ATOM 803 C CA . ASN A 1 102 ? -59.587 5.255 57.195 1.00 31.41 102 ASN A CA 1
ATOM 804 C C . ASN A 1 102 ? -58.757 5.763 55.971 1.00 31.41 102 ASN A C 1
ATOM 806 O O . ASN A 1 102 ? -58.303 6.901 55.939 1.00 31.41 102 ASN A O 1
ATOM 810 N N . THR A 1 103 ? -58.633 4.915 54.939 1.00 39.88 103 THR A N 1
ATOM 811 C CA . THR A 1 103 ? -58.242 5.149 53.509 1.00 39.88 103 THR A CA 1
ATOM 812 C C . THR A 1 103 ? -59.288 5.998 52.730 1.00 39.88 103 THR A C 1
ATOM 814 O O . THR A 1 103 ? -60.351 6.174 53.328 1.00 39.88 103 THR A O 1
ATOM 817 N N . PRO A 1 104 ? -59.147 6.469 51.441 1.00 49.41 104 PRO A N 1
ATOM 818 C CA . PRO A 1 104 ? -58.402 5.904 50.275 1.00 49.41 104 PRO A CA 1
ATOM 819 C C . PRO A 1 104 ? -57.849 6.909 49.197 1.00 49.41 104 PRO A C 1
ATOM 821 O O . PRO A 1 104 ? -57.982 8.116 49.348 1.00 49.41 104 PRO A O 1
ATOM 824 N N . SER A 1 105 ? -57.278 6.394 48.081 1.00 33.59 105 SER A N 1
ATOM 825 C CA . SER A 1 105 ? -57.397 6.868 46.659 1.00 33.59 105 SER A CA 1
ATOM 826 C C . SER A 1 105 ? -56.063 6.755 45.881 1.00 33.59 105 SER A C 1
ATOM 828 O O . SER A 1 105 ? -55.090 7.404 46.239 1.00 33.59 105 SER A O 1
ATOM 830 N N . LEU A 1 106 ? -55.878 5.800 44.959 1.00 36.56 106 LEU A N 1
ATOM 831 C CA . LEU A 1 106 ? -56.245 5.794 43.523 1.00 36.56 106 LEU A CA 1
ATOM 832 C C . LEU A 1 106 ? -55.434 6.776 42.638 1.00 36.56 106 LEU A C 1
ATOM 834 O O . LEU A 1 106 ? -55.661 7.975 42.699 1.00 36.56 106 LEU A O 1
ATOM 838 N N . GLY A 1 107 ? -54.584 6.216 41.763 1.00 35.09 107 GLY A N 1
ATOM 839 C CA . GLY A 1 107 ? -54.435 6.624 40.354 1.00 35.09 107 GLY A CA 1
ATOM 840 C C . GLY A 1 107 ? -53.629 7.882 39.980 1.00 35.09 107 GLY A C 1
ATOM 841 O O . GLY A 1 107 ? -54.004 8.990 40.320 1.00 35.09 107 GLY A O 1
ATOM 842 N N . GLU A 1 108 ? -52.620 7.658 39.125 1.00 41.12 108 GLU A N 1
ATOM 843 C CA . GLU A 1 108 ? -52.081 8.563 38.085 1.00 41.12 108 GLU A CA 1
ATOM 844 C C . GLU A 1 108 ? -51.269 9.812 38.494 1.00 41.12 108 GLU A C 1
ATOM 846 O O . GLU A 1 108 ? -51.805 10.854 38.840 1.00 41.12 108 GLU A O 1
ATOM 851 N N . HIS A 1 109 ? -49.947 9.757 38.275 1.00 37.31 109 HIS A N 1
ATOM 852 C CA . HIS A 1 109 ? -49.301 10.625 37.280 1.00 37.31 109 HIS A CA 1
ATOM 853 C C . HIS A 1 109 ? -47.890 10.128 36.933 1.00 37.31 109 HIS A C 1
ATOM 855 O O . HIS A 1 109 ? -46.997 10.010 37.768 1.00 37.31 109 HIS A O 1
ATOM 861 N N . VAL A 1 110 ? -47.711 9.841 35.647 1.00 47.28 110 VAL A N 1
ATOM 862 C CA . VAL A 1 110 ? -46.427 9.642 34.979 1.00 47.28 110 VAL A CA 1
ATOM 863 C C . VAL A 1 110 ? -45.620 10.938 35.059 1.00 47.28 110 VAL A C 1
ATOM 865 O O . VAL A 1 110 ? -46.098 11.981 34.618 1.00 47.28 110 VAL A O 1
ATOM 868 N N . GLN A 1 111 ? -44.370 10.865 35.518 1.00 36.00 111 GLN A N 1
ATOM 869 C CA . GLN A 1 111 ? -43.356 11.851 35.148 1.00 36.00 111 GLN A CA 1
ATOM 870 C C . GLN A 1 111 ? -42.061 11.122 34.778 1.00 36.00 111 GLN A C 1
ATOM 872 O O . GLN A 1 111 ? -41.210 10.815 35.609 1.00 36.00 111 GLN A O 1
ATOM 877 N N . GLN A 1 112 ? -41.951 10.788 33.491 1.00 42.69 112 GLN A N 1
ATOM 878 C CA . GLN A 1 112 ? -40.687 10.421 32.865 1.00 42.69 112 GLN A CA 1
ATOM 879 C C . GLN A 1 112 ? -39.830 11.687 32.769 1.00 42.69 112 GLN A C 1
ATOM 881 O O . GLN A 1 112 ? -40.032 12.501 31.873 1.00 42.69 112 GLN A O 1
ATOM 886 N N . ASN A 1 113 ? -38.863 11.853 33.669 1.00 37.75 113 ASN A N 1
ATOM 887 C CA . ASN A 1 113 ? -37.760 12.782 33.441 1.00 37.75 113 ASN A CA 1
ATOM 888 C C . ASN A 1 113 ? -36.644 12.030 32.708 1.00 37.75 113 ASN A C 1
ATOM 890 O O . ASN A 1 113 ? -35.731 11.478 33.315 1.00 37.75 113 ASN A O 1
ATOM 894 N N . LEU A 1 114 ? -36.759 11.987 31.379 1.00 43.59 114 LEU A N 1
ATOM 895 C CA . LEU A 1 114 ? -35.636 11.750 30.476 1.00 43.59 114 LEU A CA 1
ATOM 896 C C . LEU A 1 114 ? -34.767 13.012 30.484 1.00 43.59 114 LEU A C 1
ATOM 898 O O . LEU A 1 114 ? -35.087 13.991 29.816 1.00 43.59 114 LEU A O 1
ATOM 902 N N . THR A 1 115 ? -33.672 13.012 31.238 1.00 47.50 115 THR A N 1
ATOM 903 C CA . THR A 1 115 ? -32.597 13.983 31.022 1.00 47.50 115 THR A CA 1
ATOM 904 C C . THR A 1 115 ? -31.614 13.400 30.016 1.00 47.50 115 THR A C 1
ATOM 906 O O . THR A 1 115 ? -30.678 12.676 30.348 1.00 47.50 115 THR A O 1
ATOM 909 N N . GLU A 1 116 ? -31.848 13.725 28.745 1.00 41.44 116 GLU A N 1
ATOM 910 C CA . GLU A 1 116 ? -30.833 13.654 27.699 1.00 41.44 116 GLU A CA 1
ATOM 911 C C . GLU A 1 116 ? -29.659 14.558 28.106 1.00 41.44 116 GLU A C 1
ATOM 913 O O . GLU A 1 116 ? -29.736 15.787 28.057 1.00 41.44 116 GLU A O 1
ATOM 918 N N . SER A 1 117 ? -28.562 13.948 28.558 1.00 37.34 117 SER A N 1
ATOM 919 C CA . SER A 1 117 ? -27.302 14.650 28.785 1.00 37.34 117 SER A CA 1
ATOM 920 C C . SER A 1 117 ? -26.672 14.969 27.430 1.00 37.34 117 SER A C 1
ATOM 922 O O . SER A 1 117 ? -25.964 14.162 26.827 1.00 37.34 117 SER A O 1
ATOM 924 N N . VAL A 1 118 ? -26.978 16.163 26.927 1.00 46.44 118 VAL A N 1
ATOM 925 C CA . VAL A 1 118 ? -26.272 16.796 25.814 1.00 46.44 118 VAL A CA 1
ATOM 926 C C . VAL A 1 118 ? -24.862 17.137 26.301 1.00 46.44 118 VAL A C 1
ATOM 928 O O . VAL A 1 118 ? -24.643 18.155 26.958 1.00 46.44 118 VAL A O 1
ATOM 931 N N . LEU A 1 119 ? -23.890 16.275 25.998 1.00 44.31 119 LEU A N 1
ATOM 932 C CA . LEU A 1 119 ? -22.476 16.584 26.199 1.00 44.31 119 LEU A CA 1
ATOM 933 C C . LEU A 1 119 ? -22.048 17.668 25.201 1.00 44.31 119 LEU A C 1
ATOM 935 O O . LEU A 1 119 ? -21.804 17.424 24.021 1.00 44.31 119 LEU A O 1
ATOM 939 N N . SER A 1 120 ? -21.984 18.885 25.731 1.00 35.84 120 SER A N 1
ATOM 940 C CA . SER A 1 120 ? -21.361 20.070 25.153 1.00 35.84 120 SER A CA 1
ATOM 941 C C . SER A 1 120 ? -19.892 19.787 24.810 1.00 35.84 120 SER A C 1
ATOM 943 O O . SER A 1 120 ? -19.066 19.571 25.696 1.00 35.84 120 SER A O 1
ATOM 945 N N . THR A 1 121 ? -19.543 19.775 23.520 1.00 38.38 121 THR A N 1
ATOM 946 C CA . THR A 1 121 ? -18.145 19.746 23.068 1.00 38.38 121 THR A CA 1
ATOM 947 C C . THR A 1 121 ? -17.488 21.088 23.362 1.00 38.38 121 THR A C 1
ATOM 949 O O . THR A 1 121 ? -17.675 22.066 22.634 1.00 38.38 121 THR A O 1
ATOM 952 N N . GLN A 1 122 ? -16.710 21.124 24.440 1.00 42.34 122 GLN A N 1
ATOM 953 C CA . GLN A 1 122 ? -15.866 22.250 24.800 1.00 42.34 122 GLN A CA 1
ATOM 954 C C . GLN A 1 122 ? -14.656 22.301 23.857 1.00 42.34 122 GLN A C 1
ATOM 956 O O . GLN A 1 122 ? -13.840 21.385 23.776 1.00 42.34 122 GLN A O 1
ATOM 961 N N . ASN A 1 123 ? -14.590 23.394 23.106 1.00 42.59 123 ASN A N 1
ATOM 962 C CA . ASN A 1 123 ? -13.519 23.750 22.191 1.00 42.59 123 ASN A CA 1
ATOM 963 C C . ASN A 1 123 ? -12.273 24.109 23.023 1.00 42.59 123 ASN A C 1
ATOM 965 O O . ASN A 1 123 ? -12.278 25.138 23.698 1.00 42.59 123 ASN A O 1
ATOM 969 N N . SER A 1 124 ? -11.223 23.284 23.000 1.00 39.72 124 SER A N 1
ATOM 970 C CA . SER A 1 124 ? -9.929 23.643 23.593 1.00 39.72 124 SER A CA 1
ATOM 971 C C . SER A 1 124 ? -8.938 23.981 22.486 1.00 39.72 124 SER A C 1
ATOM 973 O O . SER A 1 124 ? -8.468 23.120 21.742 1.00 39.72 124 SER A O 1
ATOM 975 N N . GLN A 1 125 ? -8.651 25.275 22.369 1.00 49.31 125 GLN A N 1
ATOM 976 C CA . GLN A 1 125 ? -7.467 25.774 21.692 1.00 49.31 125 GLN A CA 1
ATOM 977 C C . GLN A 1 125 ? -6.238 25.278 22.453 1.00 49.31 125 GLN A C 1
ATOM 979 O O . GLN A 1 125 ? -6.046 25.676 23.596 1.00 49.31 125 GLN A O 1
ATOM 984 N N . GLN A 1 126 ? -5.360 24.509 21.811 1.00 41.53 126 GLN A N 1
ATOM 985 C CA . GLN A 1 126 ? -3.944 24.543 22.161 1.00 41.53 126 GLN A CA 1
ATOM 986 C C . GLN A 1 126 ? -3.054 24.224 20.958 1.00 41.53 126 GLN A C 1
ATOM 988 O O . GLN A 1 126 ? -3.170 23.212 20.273 1.00 41.53 126 GLN A O 1
ATOM 993 N N . SER A 1 127 ? -2.185 25.197 20.710 1.00 48.84 127 SER A N 1
ATOM 994 C CA . SER A 1 127 ? -1.117 25.251 19.729 1.00 48.84 127 SER A CA 1
ATOM 995 C C . SER A 1 127 ? -0.145 24.079 19.887 1.00 48.84 127 SER A C 1
ATOM 997 O O . SER A 1 127 ? 0.537 23.969 20.902 1.00 48.84 127 SER A O 1
ATOM 999 N N . GLY A 1 128 ? -0.017 23.267 18.838 1.00 39.91 128 GLY A N 1
ATOM 1000 C CA . GLY A 1 128 ? 1.000 22.226 18.706 1.00 39.91 128 GLY A CA 1
ATOM 1001 C C . GLY A 1 128 ? 1.503 22.173 17.269 1.00 39.91 128 GLY A C 1
ATOM 1002 O O . GLY A 1 128 ? 0.961 21.467 16.424 1.00 39.91 128 GLY A O 1
ATOM 1003 N N . ARG A 1 129 ? 2.523 22.978 16.973 1.00 50.78 129 ARG A N 1
ATOM 1004 C CA . ARG A 1 129 ? 3.193 23.056 15.673 1.00 50.78 129 ARG A CA 1
ATOM 1005 C C . ARG A 1 129 ? 3.987 21.765 15.430 1.00 50.78 129 ARG A C 1
ATOM 1007 O O . ARG A 1 129 ? 5.150 21.686 15.802 1.00 50.78 129 ARG A O 1
ATOM 1014 N N . PHE A 1 130 ? 3.382 20.782 14.767 1.00 38.91 130 PHE A N 1
ATOM 1015 C CA . PHE A 1 130 ? 4.100 19.667 14.142 1.00 38.91 130 PHE A CA 1
ATOM 1016 C C . PHE A 1 130 ? 4.010 19.798 12.620 1.00 38.91 130 PHE A C 1
ATOM 1018 O O . PHE A 1 130 ? 3.033 19.419 11.983 1.00 38.91 130 PHE A O 1
ATOM 1025 N N . THR A 1 131 ? 5.048 20.373 12.017 1.00 59.09 131 THR A N 1
ATOM 1026 C CA . THR A 1 131 ? 5.256 20.314 10.569 1.00 59.09 131 THR A CA 1
ATOM 1027 C C . THR A 1 131 ? 5.852 18.958 10.214 1.00 59.09 131 THR A C 1
ATOM 1029 O O . THR A 1 131 ? 7.027 18.744 10.508 1.00 59.09 131 THR A O 1
ATOM 1032 N N . ARG A 1 132 ? 5.072 18.068 9.582 1.00 45.25 132 ARG A N 1
ATOM 1033 C CA . ARG A 1 132 ? 5.549 17.000 8.675 1.00 45.25 132 ARG A CA 1
ATOM 1034 C C . ARG A 1 132 ? 4.378 16.253 8.022 1.00 45.25 132 ARG A C 1
ATOM 1036 O O . ARG A 1 132 ? 3.668 15.511 8.686 1.00 45.25 132 ARG A O 1
ATOM 1043 N N . SER A 1 133 ? 4.206 16.498 6.721 1.00 41.53 133 SER A N 1
ATOM 1044 C CA . SER A 1 133 ? 4.095 15.497 5.642 1.00 41.53 133 SER A CA 1
ATOM 1045 C C . SER A 1 133 ? 3.255 16.033 4.484 1.00 41.53 133 SER A C 1
ATOM 1047 O O . SER A 1 133 ? 2.031 15.949 4.459 1.00 41.53 133 SER A O 1
ATOM 1049 N N . THR A 1 134 ? 3.938 16.575 3.477 1.00 51.88 134 THR A N 1
ATOM 1050 C CA . THR A 1 134 ? 3.386 16.811 2.141 1.00 51.88 134 THR A CA 1
ATOM 1051 C C . THR A 1 134 ? 3.265 15.474 1.409 1.00 51.88 134 THR A C 1
ATOM 1053 O O . THR A 1 134 ? 4.131 15.110 0.618 1.00 51.88 134 THR A O 1
ATOM 1056 N N . ALA A 1 135 ? 2.204 14.723 1.689 1.00 49.75 135 ALA A N 1
ATOM 1057 C CA . ALA A 1 135 ? 1.884 13.492 0.968 1.00 49.75 135 ALA A CA 1
ATOM 1058 C C . ALA A 1 135 ? 0.381 13.387 0.673 1.00 49.75 135 ALA A C 1
ATOM 1060 O O . ALA A 1 135 ? -0.230 12.349 0.865 1.00 49.75 135 ALA A O 1
ATOM 1061 N N . ASN A 1 136 ? -0.210 14.469 0.164 1.00 50.06 136 ASN A N 1
ATOM 1062 C CA . ASN A 1 136 ? -1.508 14.422 -0.506 1.00 50.06 136 ASN A CA 1
ATOM 1063 C C . ASN A 1 136 ? -1.288 14.695 -1.996 1.00 50.06 136 ASN A C 1
ATOM 1065 O O . ASN A 1 136 ? -1.515 15.803 -2.479 1.00 50.06 136 ASN A O 1
ATOM 1069 N N . LYS A 1 137 ? -0.798 13.695 -2.737 1.00 48.97 137 LYS A N 1
ATOM 1070 C CA . LYS A 1 137 ? -0.940 13.700 -4.197 1.00 48.97 137 LYS A CA 1
ATOM 1071 C C . LYS A 1 137 ? -2.309 13.103 -4.509 1.00 48.97 137 LYS A C 1
ATOM 1073 O O . LYS A 1 137 ? -2.499 11.896 -4.424 1.00 48.97 137 LYS A O 1
ATOM 1078 N N . SER A 1 138 ? -3.262 13.988 -4.789 1.00 53.22 138 SER A N 1
ATOM 1079 C CA . SER A 1 138 ? -4.588 13.659 -5.314 1.00 53.22 138 SER A CA 1
ATOM 1080 C C . SER A 1 138 ? -4.475 12.691 -6.500 1.00 53.22 138 SER A C 1
ATOM 1082 O O . SER A 1 138 ? -3.708 12.947 -7.426 1.00 53.22 138 SER A O 1
ATOM 1084 N N . LEU A 1 139 ? -5.251 11.601 -6.476 1.00 54.69 139 LEU A N 1
ATOM 1085 C CA . LEU A 1 139 ? -5.409 10.648 -7.588 1.00 54.69 139 LEU A CA 1
ATOM 1086 C C . LEU A 1 139 ? -6.332 11.172 -8.701 1.00 54.69 139 LEU A C 1
ATOM 1088 O O . LEU A 1 139 ? -6.524 10.498 -9.709 1.00 54.69 139 LEU A O 1
ATOM 1092 N N . PHE A 1 140 ? -6.896 12.367 -8.533 1.00 58.03 140 PHE A N 1
ATOM 1093 C CA . PHE A 1 140 ? -7.715 13.018 -9.546 1.00 58.03 140 PHE A CA 1
ATOM 1094 C C . PHE A 1 140 ? -6.924 14.168 -10.169 1.00 58.03 140 PHE A C 1
ATOM 1096 O O . PHE A 1 140 ? -6.327 14.950 -9.415 1.00 58.03 140 PHE A O 1
ATOM 1103 N N . PRO A 1 141 ? -6.887 14.281 -11.511 1.00 47.75 141 PRO A N 1
ATOM 1104 C CA . PRO A 1 141 ? -6.237 15.403 -12.168 1.00 47.75 141 PRO A CA 1
ATOM 1105 C C . PRO A 1 141 ? -6.852 16.700 -11.637 1.00 47.75 141 PRO A C 1
ATOM 1107 O O . PRO A 1 141 ? -8.061 16.902 -11.707 1.00 47.75 141 PRO A O 1
ATOM 1110 N N . ASN A 1 142 ? -6.002 17.540 -11.042 1.00 44.12 142 ASN A N 1
ATOM 1111 C CA . ASN A 1 142 ? -6.365 18.878 -10.600 1.00 44.12 142 ASN A CA 1
ATOM 1112 C C . ASN A 1 142 ? -6.872 19.662 -11.811 1.00 44.12 142 ASN A C 1
ATOM 1114 O O . ASN A 1 142 ? -6.073 20.062 -12.664 1.00 44.12 142 ASN A O 1
ATOM 1118 N N . ASP A 1 143 ? -8.176 19.918 -11.854 1.00 46.56 143 ASP A N 1
ATOM 1119 C CA . ASP A 1 143 ? -8.704 21.007 -12.656 1.00 46.56 143 ASP A CA 1
ATOM 1120 C C . ASP A 1 143 ? -8.131 22.307 -12.085 1.00 46.56 143 ASP A C 1
ATOM 1122 O O . ASP A 1 143 ? -8.237 22.614 -10.892 1.00 46.56 143 ASP A O 1
ATOM 1126 N N . LYS A 1 144 ? -7.412 23.037 -12.933 1.00 52.69 144 LYS A N 1
ATOM 1127 C CA . LYS A 1 144 ? -6.784 24.303 -12.572 1.00 52.69 144 LYS A CA 1
ATOM 1128 C C . LYS A 1 144 ? -7.876 25.323 -12.262 1.00 52.69 144 LYS A C 1
ATOM 1130 O O . LYS A 1 144 ? -8.418 25.934 -13.173 1.00 52.69 144 LYS A O 1
ATOM 1135 N N . GLY A 1 145 ? -8.138 25.559 -10.981 1.00 51.12 145 GLY A N 1
ATOM 1136 C CA . GLY A 1 145 ? -8.909 26.723 -10.553 1.00 51.12 145 GLY A CA 1
ATOM 1137 C C . GLY A 1 145 ? -9.823 26.443 -9.378 1.00 51.12 145 GLY A C 1
ATOM 1138 O O . GLY A 1 145 ? -11.015 26.253 -9.566 1.00 51.12 145 GLY A O 1
ATOM 1139 N N . ASN A 1 146 ? -9.250 26.427 -8.174 1.00 47.69 146 ASN A N 1
ATOM 1140 C CA . ASN A 1 146 ? -9.795 27.013 -6.944 1.00 47.69 146 ASN A CA 1
ATOM 1141 C C . ASN A 1 146 ? -9.145 26.321 -5.748 1.00 47.69 146 ASN A C 1
ATOM 1143 O O . ASN A 1 146 ? -9.485 25.195 -5.398 1.00 47.69 146 ASN A O 1
ATOM 1147 N N . ASN A 1 147 ? -8.235 27.032 -5.079 1.00 54.06 147 ASN A N 1
ATOM 1148 C CA . ASN A 1 147 ? -7.723 26.663 -3.759 1.00 54.06 147 ASN A CA 1
ATOM 1149 C C . ASN A 1 147 ? -8.807 26.902 -2.692 1.00 54.06 147 ASN A C 1
ATOM 1151 O O . ASN A 1 147 ? -8.608 27.671 -1.753 1.00 54.06 147 ASN A O 1
ATOM 1155 N N . ALA A 1 148 ? -9.981 26.293 -2.851 1.00 58.47 148 ALA A N 1
ATOM 1156 C CA . ALA A 1 148 ? -10.957 26.234 -1.781 1.00 58.47 148 ALA A CA 1
ATOM 1157 C C . ALA A 1 148 ? -10.496 25.134 -0.810 1.00 58.47 148 ALA A C 1
ATOM 1159 O O . ALA A 1 148 ? -10.292 23.998 -1.249 1.00 58.47 148 ALA A O 1
ATOM 1160 N N . PRO A 1 149 ? -10.297 25.427 0.488 1.00 62.22 149 PRO A N 1
ATOM 1161 C CA . PRO A 1 149 ? -10.012 24.384 1.464 1.00 62.22 149 PRO A CA 1
ATOM 1162 C C . PRO A 1 149 ? -11.137 23.349 1.400 1.00 62.22 149 PRO A C 1
ATOM 1164 O O . PRO A 1 149 ? -12.316 23.708 1.446 1.00 62.22 149 PRO A O 1
ATOM 1167 N N . GLY A 1 150 ? -10.771 22.075 1.232 1.00 62.66 150 GLY A N 1
ATOM 1168 C CA . GLY A 1 150 ? -11.729 20.981 1.109 1.00 62.66 150 GLY A CA 1
ATOM 1169 C C . GLY A 1 150 ? -12.737 21.038 2.253 1.00 62.66 150 GLY A C 1
ATOM 1170 O O . GLY A 1 150 ? -12.370 20.932 3.422 1.00 62.66 150 GLY A O 1
ATOM 1171 N N . LYS A 1 151 ? -14.010 21.268 1.926 1.00 77.00 151 LYS A N 1
ATOM 1172 C CA . LYS A 1 151 ? -15.072 21.369 2.925 1.00 77.00 151 LYS A CA 1
ATOM 1173 C C . LYS A 1 151 ? -15.262 19.994 3.556 1.00 77.00 151 LYS A C 1
ATOM 1175 O O . LYS A 1 151 ? -15.642 19.051 2.865 1.00 77.00 151 LYS A O 1
ATOM 1180 N N . PHE A 1 152 ? -15.015 19.879 4.858 1.00 75.12 152 PHE A N 1
ATOM 1181 C CA . PHE A 1 152 ? -15.313 18.652 5.586 1.00 75.12 152 PHE A CA 1
ATOM 1182 C C . PHE A 1 152 ? -16.829 18.433 5.588 1.00 75.12 152 PHE A C 1
ATOM 1184 O O . PHE A 1 152 ? -17.594 19.281 6.055 1.00 75.12 152 PHE A O 1
ATOM 1191 N N . ILE A 1 153 ? -17.275 17.315 5.017 1.00 79.38 153 ILE A N 1
ATOM 1192 C CA . ILE A 1 153 ? -18.689 16.948 4.979 1.00 79.38 153 ILE A CA 1
ATOM 1193 C C . ILE A 1 153 ? -18.942 15.974 6.128 1.00 79.38 153 ILE A C 1
ATOM 1195 O O . ILE A 1 153 ? -18.393 14.877 6.154 1.00 79.38 153 ILE A O 1
ATOM 1199 N N . SER A 1 154 ? -19.788 16.378 7.076 1.00 79.88 154 SER A N 1
ATOM 1200 C CA . SER A 1 154 ? -20.228 15.512 8.173 1.00 79.88 154 SER A CA 1
ATOM 1201 C C . SER A 1 154 ? -20.995 14.291 7.648 1.00 79.88 154 SER A C 1
ATOM 1203 O O . SER A 1 154 ? -21.720 14.368 6.650 1.00 79.88 154 SER A O 1
ATOM 1205 N N . THR A 1 155 ? -20.903 13.171 8.367 1.00 80.56 155 THR A N 1
ATOM 1206 C CA . THR A 1 155 ? -21.695 11.954 8.116 1.00 80.56 155 THR A CA 1
ATOM 1207 C C . THR A 1 155 ? -23.199 12.235 8.102 1.00 80.56 155 THR A C 1
ATOM 1209 O O . THR A 1 155 ? -23.935 11.643 7.311 1.00 80.56 155 THR A O 1
ATOM 1212 N N . HIS A 1 156 ? -23.659 13.192 8.912 1.00 76.50 156 HIS A N 1
ATOM 1213 C CA . HIS A 1 156 ? -25.049 13.644 8.925 1.00 76.50 156 HIS A CA 1
ATOM 1214 C C . HIS A 1 156 ? -25.441 14.319 7.600 1.00 76.50 156 HIS A C 1
ATOM 1216 O O . HIS A 1 156 ? -26.509 14.057 7.046 1.00 76.50 156 HIS A O 1
ATOM 1222 N N . THR A 1 157 ? -24.557 15.150 7.044 1.00 78.88 157 THR A N 1
ATOM 1223 C CA . THR A 1 157 ? -24.771 15.821 5.755 1.00 78.88 157 THR A CA 1
ATOM 1224 C C . THR A 1 157 ? -24.815 14.814 4.605 1.00 78.88 157 THR A C 1
ATOM 1226 O O . THR A 1 157 ? -25.682 14.912 3.738 1.00 78.88 157 THR A O 1
ATOM 1229 N N . LEU A 1 158 ? -23.943 13.800 4.622 1.00 78.94 158 LEU A N 1
ATOM 1230 C CA . LEU A 1 158 ? -23.972 12.707 3.641 1.00 78.94 158 LEU A CA 1
ATOM 1231 C C . LEU A 1 158 ? -25.289 11.924 3.695 1.00 78.94 158 LEU A C 1
ATOM 1233 O O . LEU A 1 158 ? -25.902 11.674 2.656 1.00 78.94 158 LEU A O 1
ATOM 1237 N N . ARG A 1 159 ? -25.756 11.585 4.903 1.00 78.44 159 ARG A N 1
ATOM 1238 C CA . ARG A 1 159 ? -27.024 10.870 5.109 1.00 78.44 159 ARG A CA 1
ATOM 1239 C C . ARG A 1 159 ? -28.217 11.667 4.576 1.00 78.44 159 ARG A C 1
ATOM 1241 O O . ARG A 1 159 ? -29.067 11.104 3.886 1.00 78.44 159 ARG A O 1
ATOM 1248 N N . ASN A 1 160 ? -28.251 12.972 4.838 1.00 75.62 160 ASN A N 1
ATOM 1249 C CA . ASN A 1 160 ? -29.320 13.847 4.361 1.00 75.62 160 ASN A CA 1
ATOM 1250 C C . ASN A 1 160 ? -29.317 13.986 2.836 1.00 75.62 160 ASN A C 1
ATOM 1252 O O . ASN A 1 160 ? -30.370 13.855 2.219 1.00 75.62 160 ASN A O 1
ATOM 1256 N N . ASN A 1 161 ? -28.148 14.159 2.217 1.00 79.25 161 ASN A N 1
ATOM 1257 C CA . ASN A 1 161 ? -28.041 14.253 0.759 1.00 79.25 161 ASN A CA 1
ATOM 1258 C C . ASN A 1 161 ? -28.489 12.959 0.065 1.00 79.25 161 ASN A C 1
ATOM 1260 O O . ASN A 1 161 ? -29.211 13.008 -0.931 1.00 79.25 161 ASN A O 1
ATOM 1264 N N . ALA A 1 162 ? -28.127 11.796 0.616 1.00 71.69 162 ALA A N 1
ATOM 1265 C CA . ALA A 1 162 ? -28.589 10.507 0.104 1.00 71.69 162 ALA A CA 1
ATOM 1266 C C . ALA A 1 162 ? -30.119 10.357 0.219 1.00 71.69 162 ALA A C 1
ATOM 1268 O O . ALA A 1 162 ? -30.776 9.892 -0.715 1.00 71.69 162 ALA A O 1
ATOM 1269 N N . ALA A 1 163 ? -30.702 10.791 1.341 1.00 68.69 163 ALA A N 1
ATOM 1270 C CA . ALA A 1 163 ? -32.146 10.750 1.561 1.00 68.69 163 ALA A CA 1
ATOM 1271 C C . ALA A 1 163 ? -32.923 11.729 0.662 1.00 68.69 163 ALA A C 1
ATOM 1273 O O . ALA A 1 163 ? -34.042 11.415 0.251 1.00 68.69 163 ALA A O 1
ATOM 1274 N N . SER A 1 164 ? -32.352 12.894 0.350 1.00 70.81 164 SER A N 1
ATOM 1275 C CA . SER A 1 164 ? -32.941 13.866 -0.579 1.00 70.81 164 SER A CA 1
ATOM 1276 C C . SER A 1 164 ? -32.903 13.355 -2.018 1.00 70.81 164 SER A C 1
ATOM 1278 O O . SER A 1 164 ? -33.938 13.329 -2.678 1.00 70.81 164 SER A O 1
ATOM 1280 N N . LYS A 1 165 ? -31.767 12.804 -2.465 1.00 76.94 165 LYS A N 1
ATOM 1281 C CA . LYS A 1 165 ? -31.642 12.236 -3.817 1.00 76.94 165 LYS A CA 1
ATOM 1282 C C . LYS A 1 165 ? -32.591 11.056 -4.054 1.00 76.94 165 LYS A C 1
ATOM 1284 O O . LYS A 1 165 ? -33.150 10.903 -5.134 1.00 76.94 165 LYS A O 1
ATOM 1289 N N . LYS A 1 166 ? -32.840 10.239 -3.023 1.00 71.94 166 LYS A N 1
ATOM 1290 C CA . LYS A 1 166 ? -33.829 9.148 -3.081 1.00 71.94 166 LYS A CA 1
ATOM 1291 C C . LYS A 1 166 ? -35.274 9.648 -3.230 1.00 71.94 166 LYS A C 1
ATOM 1293 O O . LYS A 1 166 ? -36.104 8.911 -3.754 1.00 71.94 166 LYS A O 1
ATOM 1298 N N . ARG A 1 167 ? -35.588 10.857 -2.750 1.00 69.00 167 ARG A N 1
ATOM 1299 C CA . ARG A 1 167 ? -36.914 11.477 -2.904 1.00 69.00 167 ARG A CA 1
ATOM 1300 C C . ARG A 1 167 ? -37.091 12.105 -4.283 1.00 69.00 167 ARG A C 1
ATOM 1302 O O . ARG A 1 167 ? -38.156 11.946 -4.859 1.00 69.00 167 ARG A O 1
ATOM 1309 N N . GLU A 1 168 ? -36.050 12.727 -4.828 1.00 67.88 168 GLU A N 1
ATOM 1310 C CA . GLU A 1 168 ? -36.081 13.295 -6.183 1.00 67.88 168 GLU A CA 1
ATOM 1311 C C . GLU A 1 168 ? -36.306 12.236 -7.264 1.00 67.88 168 GLU A C 1
ATOM 1313 O O . GLU A 1 168 ? -37.054 12.487 -8.193 1.00 67.88 168 GLU A O 1
ATOM 1318 N N . MET A 1 169 ? -35.745 11.028 -7.123 1.00 65.50 169 MET A N 1
ATOM 1319 C CA . MET A 1 169 ? -35.966 9.948 -8.104 1.00 65.50 169 MET A CA 1
ATOM 1320 C C . MET A 1 169 ? -37.323 9.231 -7.975 1.00 65.50 169 MET A C 1
ATOM 1322 O O . MET A 1 169 ? -37.539 8.216 -8.634 1.00 65.50 169 MET A O 1
ATOM 1326 N N . ARG A 1 170 ? -38.199 9.674 -7.065 1.00 63.19 170 ARG A N 1
ATOM 1327 C CA . ARG A 1 170 ? -39.552 9.119 -6.881 1.00 63.19 170 ARG A CA 1
ATOM 1328 C C . ARG A 1 170 ? -40.663 10.054 -7.366 1.00 63.19 170 ARG A C 1
ATOM 1330 O O . ARG A 1 170 ? -41.816 9.631 -7.329 1.00 63.19 170 ARG A O 1
ATOM 1337 N N . ASN A 1 171 ? -40.314 11.266 -7.792 1.00 49.00 171 ASN A N 1
ATOM 1338 C CA . ASN A 1 171 ? -41.196 12.184 -8.514 1.00 49.00 171 ASN A CA 1
ATOM 1339 C C . ASN A 1 171 ? -40.866 12.139 -10.008 1.00 49.00 171 ASN A C 1
ATOM 1341 O O . ASN A 1 171 ? -41.764 12.507 -10.792 1.00 49.00 171 ASN A O 1
#